Protein AF-A0A2G6PA01-F1 (afdb_monomer_lite)

pLDDT: mean 85.27, std 7.81, range [61.91, 91.88]

Radius of gyration: 9.37 Å; chains: 1; bounding box: 20×19×20 Å

Secondary structure (DSSP, 8-state):
--HHHHHHTTSEEES-TT-TT-TT--EEE---

Foldseek 3Di:
DPVVVCVVVVQWDWPCPVCCPDPPIDIDGPDD

Structure (mmCIF, N/CA/C/O backbone):
data_AF-A0A2G6PA01-F1
#
_entry.id   AF-A0A2G6PA01-F1
#
loop_
_atom_site.group_PDB
_atom_site.id
_atom_site.type_symbol
_atom_site.label_atom_id
_atom_site.label_alt_id
_atom_site.label_comp_id
_atom_site.label_asym_id
_atom_site.label_entity_id
_atom_site.label_seq_id
_atom_site.pdbx_PDB_ins_code
_atom_site.Cartn_x
_atom_site.Cartn_y
_atom_site.Cartn_z
_atom_site.occupancy
_atom_site.B_iso_or_equiv
_atom_site.auth_seq_id
_atom_site.auth_comp_id
_atom_site.auth_asym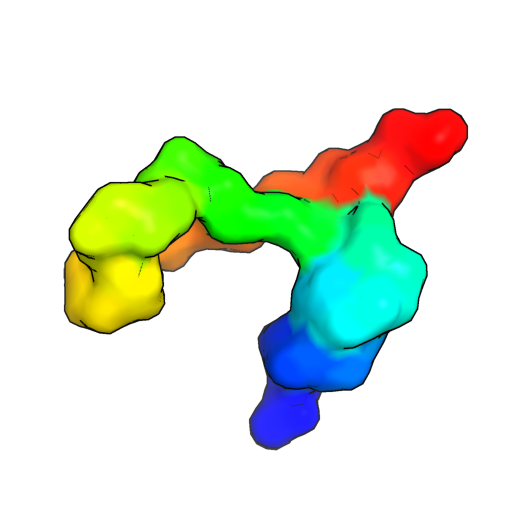_id
_atom_site.auth_atom_id
_atom_site.pdbx_PDB_model_num
ATOM 1 N N . ASN A 1 1 ? 2.956 -8.935 6.491 1.00 66.19 1 ASN A N 1
ATOM 2 C CA . ASN A 1 1 ? 1.728 -9.087 5.675 1.00 66.19 1 ASN A CA 1
ATOM 3 C C . ASN A 1 1 ? 0.754 -7.934 5.976 1.00 66.19 1 ASN A C 1
ATOM 5 O O . ASN A 1 1 ? -0.364 -8.174 6.396 1.00 66.19 1 ASN A O 1
ATOM 9 N N . TYR A 1 2 ? 1.190 -6.675 5.833 1.00 69.12 2 TYR A N 1
ATOM 10 C CA . TYR A 1 2 ? 0.514 -5.518 6.460 1.00 69.12 2 TYR A CA 1
ATOM 11 C C . TYR A 1 2 ? -0.330 -4.668 5.501 1.00 69.12 2 TYR A C 1
ATOM 13 O O . TYR A 1 2 ? -1.163 -3.886 5.938 1.00 69.12 2 TYR A O 1
ATOM 21 N N . ILE A 1 3 ? -0.134 -4.825 4.191 1.00 74.81 3 ILE A N 1
ATOM 22 C CA . ILE A 1 3 ? -0.805 -3.991 3.184 1.00 74.81 3 ILE A CA 1
ATOM 23 C C . ILE A 1 3 ? -2.220 -4.497 2.886 1.00 74.81 3 ILE A C 1
ATOM 25 O O . ILE A 1 3 ? -3.124 -3.687 2.734 1.00 74.81 3 ILE A O 1
ATOM 29 N N . LYS A 1 4 ? -2.429 -5.821 2.868 1.00 81.75 4 LYS A N 1
ATOM 30 C CA . LYS A 1 4 ? -3.749 -6.438 2.655 1.00 81.75 4 LYS A CA 1
ATOM 31 C C . LYS A 1 4 ? -4.824 -5.918 3.619 1.00 81.75 4 LYS A C 1
ATOM 33 O O . LYS A 1 4 ? -5.803 -5.381 3.115 1.00 81.75 4 LYS A O 1
ATOM 38 N N . PRO A 1 5 ? -4.628 -5.957 4.954 1.00 87.19 5 PRO A N 1
ATOM 39 C CA . PRO A 1 5 ? -5.661 -5.478 5.868 1.00 87.19 5 PRO A CA 1
ATOM 40 C C . PRO A 1 5 ? -5.938 -3.981 5.698 1.00 87.19 5 PRO A C 1
ATOM 42 O O . PRO A 1 5 ? -7.089 -3.574 5.709 1.00 87.19 5 PRO A O 1
ATOM 45 N N . ALA A 1 6 ? -4.917 -3.149 5.474 1.00 86.19 6 ALA A N 1
ATOM 46 C CA . ALA A 1 6 ? -5.119 -1.713 5.276 1.00 86.19 6 ALA A CA 1
ATOM 47 C C . ALA A 1 6 ? -5.853 -1.385 3.960 1.00 86.19 6 ALA A C 1
ATOM 49 O O . ALA A 1 6 ? -6.601 -0.409 3.901 1.00 86.19 6 ALA A O 1
ATOM 50 N N . LEU A 1 7 ? -5.652 -2.196 2.917 1.00 84.62 7 LEU A N 1
ATOM 51 C CA . LEU A 1 7 ? -6.355 -2.073 1.641 1.00 84.62 7 LEU A CA 1
ATOM 52 C C . LEU A 1 7 ? -7.817 -2.539 1.759 1.00 84.62 7 LEU A C 1
ATOM 54 O O . LEU A 1 7 ? -8.711 -1.861 1.262 1.00 84.62 7 LEU A O 1
ATOM 58 N N . GLU A 1 8 ? -8.064 -3.656 2.455 1.00 85.56 8 GLU A N 1
ATOM 59 C CA . GLU A 1 8 ? -9.414 -4.185 2.722 1.00 85.56 8 GLU A CA 1
ATOM 60 C C . GLU A 1 8 ? -10.234 -3.257 3.623 1.00 85.56 8 GLU A C 1
ATOM 62 O O . GLU A 1 8 ? -11.422 -3.059 3.393 1.00 85.56 8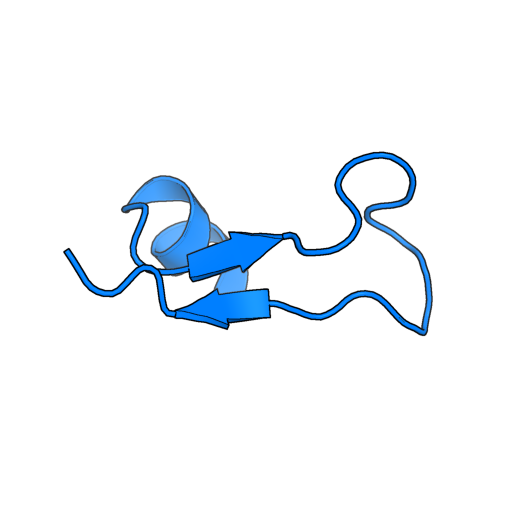 GLU A O 1
ATOM 67 N N . GLN A 1 9 ? -9.593 -2.631 4.611 1.00 87.94 9 GLN A N 1
ATOM 68 C CA . GLN A 1 9 ? -10.207 -1.614 5.470 1.00 87.94 9 GLN A CA 1
ATOM 69 C C . GLN A 1 9 ? -10.424 -0.272 4.746 1.00 87.94 9 GLN A C 1
ATOM 71 O O . GLN A 1 9 ? -10.971 0.657 5.331 1.00 87.94 9 GLN A O 1
ATOM 76 N N . GLY A 1 10 ? -9.964 -0.131 3.496 1.00 86.56 10 GLY A N 1
ATOM 77 C CA . GLY A 1 10 ? -10.086 1.107 2.726 1.00 86.56 10 GLY A CA 1
ATOM 78 C C . GLY A 1 10 ? -9.252 2.273 3.267 1.00 86.56 10 GLY A C 1
ATOM 79 O O . GLY A 1 10 ? -9.480 3.407 2.860 1.00 86.56 10 GLY A O 1
ATOM 80 N N . LEU A 1 11 ? -8.285 2.010 4.154 1.00 88.25 11 LEU A N 1
ATOM 81 C CA . LEU A 1 11 ? -7.388 3.013 4.748 1.00 88.25 11 LEU A CA 1
ATOM 82 C C . LEU A 1 11 ? -6.330 3.495 3.755 1.00 88.25 11 LEU A C 1
ATOM 84 O O . LEU A 1 11 ? -5.801 4.602 3.872 1.00 88.25 11 LEU A O 1
ATOM 88 N N . ILE A 1 12 ? -5.977 2.641 2.796 1.00 89.56 12 ILE A N 1
ATOM 89 C CA . ILE A 1 12 ? -5.032 2.940 1.726 1.00 89.56 12 ILE A CA 1
ATOM 90 C C . ILE A 1 12 ? -5.581 2.448 0.390 1.00 89.56 12 ILE A C 1
ATOM 92 O O . ILE A 1 12 ? -6.285 1.444 0.324 1.00 89.56 12 ILE A O 1
ATOM 96 N N . GLU A 1 13 ? -5.207 3.121 -0.691 1.00 91.06 13 GLU A N 1
ATOM 97 C CA . GLU A 1 13 ? -5.563 2.722 -2.053 1.00 91.06 13 GLU A CA 1
ATOM 98 C C . GLU A 1 13 ? -4.329 2.645 -2.958 1.00 91.06 13 GLU A C 1
ATOM 100 O O . GLU A 1 13 ? -3.324 3.336 -2.752 1.00 91.06 13 GLU A O 1
ATOM 105 N N . MET A 1 14 ? -4.406 1.770 -3.963 1.00 91.62 14 MET A N 1
ATOM 106 C CA . MET A 1 14 ? -3.372 1.609 -4.984 1.00 91.62 14 MET A CA 1
ATOM 107 C C . MET A 1 14 ? -3.379 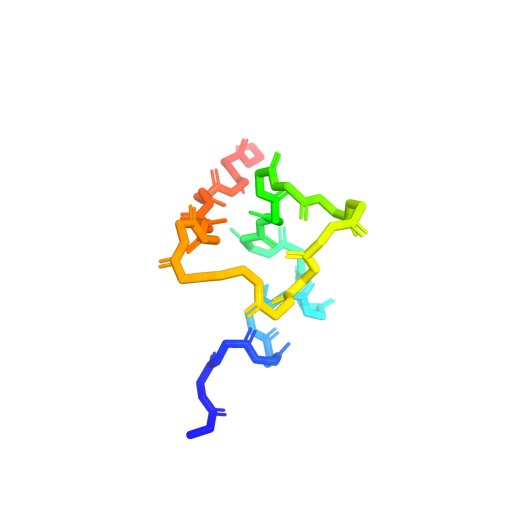2.796 -5.944 1.00 91.62 14 MET A C 1
ATOM 109 O O . MET A 1 14 ? -4.418 3.142 -6.494 1.00 91.62 14 MET A O 1
ATOM 113 N N . THR A 1 15 ? -2.208 3.373 -6.218 1.00 91.06 15 THR A N 1
ATOM 114 C CA 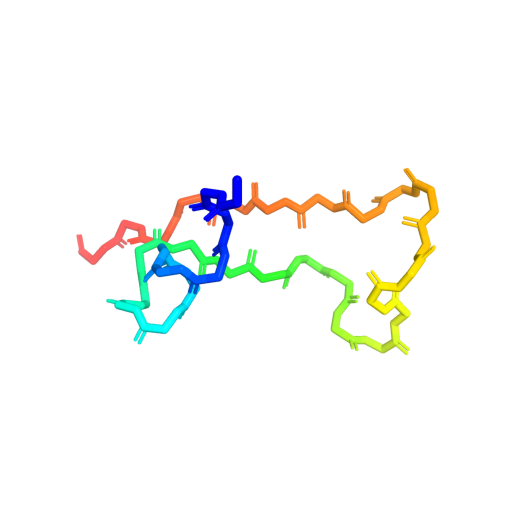. THR A 1 15 ? -2.098 4.451 -7.215 1.00 91.06 15 THR A CA 1
ATOM 115 C C . THR A 1 15 ? -2.090 3.930 -8.652 1.00 91.06 15 THR A C 1
ATOM 117 O O . THR A 1 15 ? -2.462 4.658 -9.562 1.00 91.06 15 THR A O 1
ATOM 120 N N . ILE A 1 16 ? -1.651 2.684 -8.864 1.00 90.62 16 ILE A N 1
ATOM 121 C CA . ILE A 1 16 ? -1.578 2.036 -10.185 1.00 90.62 16 ILE A CA 1
ATOM 122 C C . ILE A 1 16 ? -2.348 0.701 -10.148 1.00 90.62 16 ILE A C 1
ATOM 124 O O . ILE A 1 16 ? -1.740 -0.367 -10.126 1.00 90.62 16 ILE A O 1
ATOM 128 N N . PRO A 1 17 ? -3.691 0.721 -10.101 1.00 85.81 17 PRO A N 1
ATOM 12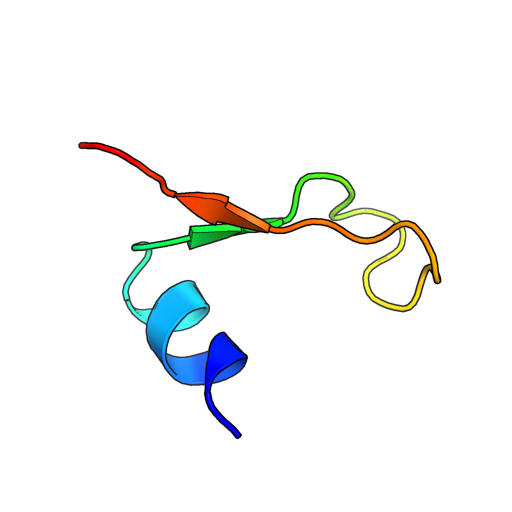9 C CA . PRO A 1 17 ? -4.484 -0.508 -10.004 1.00 85.81 17 PRO A CA 1
ATOM 130 C C . PRO A 1 17 ? -4.346 -1.427 -11.233 1.00 85.81 17 PRO A C 1
ATOM 132 O O . PRO A 1 17 ? -4.496 -2.634 -11.098 1.00 85.81 17 PRO A O 1
ATOM 135 N N . ASP A 1 18 ? -3.997 -0.879 -12.402 1.00 90.31 18 ASP A N 1
ATOM 136 C CA . ASP A 1 18 ? -3.762 -1.630 -13.649 1.00 90.31 18 ASP A CA 1
ATOM 137 C C . ASP A 1 18 ? -2.543 -2.572 -13.571 1.00 90.31 18 ASP A C 1
ATOM 139 O O . ASP A 1 18 ? -2.509 -3.632 -14.192 1.00 90.31 18 ASP A O 1
ATOM 143 N N . LYS A 1 19 ? -1.529 -2.218 -12.765 1.00 90.00 19 LYS A N 1
ATOM 144 C CA . LYS A 1 19 ? -0.272 -2.979 -12.639 1.00 90.00 19 LYS A CA 1
ATOM 145 C C . LYS A 1 19 ? 0.101 -3.186 -11.171 1.00 90.00 19 LYS A C 1
ATOM 147 O O . LYS A 1 19 ? 1.133 -2.675 -10.731 1.00 90.00 19 LYS A O 1
ATOM 152 N N . PRO A 1 20 ? -0.654 -4.013 -10.426 1.00 84.00 20 PRO A N 1
ATOM 153 C CA . PRO A 1 20 ? -0.496 -4.166 -8.976 1.00 84.00 20 PRO A CA 1
ATOM 154 C C . PRO A 1 20 ? 0.865 -4.746 -8.554 1.00 84.00 20 PRO A C 1
ATOM 156 O O . PRO A 1 20 ? 1.288 -4.589 -7.412 1.00 84.00 20 PRO A O 1
ATOM 159 N N . ARG A 1 21 ? 1.570 -5.420 -9.473 1.00 86.94 21 ARG A N 1
ATOM 160 C CA . ARG A 1 21 ? 2.920 -5.977 -9.269 1.00 86.94 21 ARG A CA 1
ATOM 161 C C . ARG A 1 21 ? 4.048 -5.071 -9.773 1.00 86.94 21 ARG A C 1
ATOM 163 O O . ARG A 1 21 ? 5.203 -5.490 -9.792 1.00 86.94 21 ARG A O 1
ATOM 170 N N . SER A 1 22 ? 3.740 -3.853 -10.214 1.00 90.62 22 SER A N 1
ATOM 171 C CA . SER A 1 22 ? 4.758 -2.908 -10.670 1.00 90.62 22 SER A CA 1
ATOM 172 C C . SER A 1 22 ? 5.721 -2.553 -9.537 1.00 90.62 22 SER A C 1
ATOM 174 O O . SER A 1 22 ? 5.302 -2.278 -8.415 1.00 90.62 22 SER A O 1
ATOM 176 N N . LYS A 1 23 ? 7.019 -2.460 -9.842 1.00 88.88 23 LYS A N 1
ATOM 177 C CA . LYS A 1 23 ? 8.036 -1.962 -8.897 1.00 88.88 23 LYS A CA 1
ATOM 178 C C . LYS A 1 23 ? 7.743 -0.529 -8.430 1.00 88.88 23 LYS A C 1
ATOM 180 O O . LYS A 1 23 ? 8.130 -0.149 -7.331 1.00 88.88 23 LYS A O 1
ATOM 185 N N . ASN A 1 24 ? 7.032 0.245 -9.252 1.00 91.56 24 ASN A N 1
ATOM 186 C CA . ASN A 1 24 ? 6.627 1.617 -8.946 1.00 91.56 24 ASN A CA 1
ATOM 187 C C . ASN A 1 24 ? 5.239 1.700 -8.291 1.00 91.56 24 ASN A C 1
ATOM 189 O O . ASN A 1 24 ? 4.698 2.799 -8.160 1.00 91.56 24 ASN A O 1
ATOM 193 N N . GLN A 1 25 ? 4.648 0.566 -7.898 1.00 91.88 25 GLN A N 1
ATOM 194 C CA . GLN A 1 25 ? 3.384 0.548 -7.177 1.00 91.88 25 GLN A CA 1
ATOM 195 C C . GLN A 1 25 ? 3.530 1.314 -5.864 1.00 91.88 25 GLN A C 1
ATOM 197 O O . GLN A 1 25 ? 4.366 0.986 -5.021 1.00 91.88 25 GLN A O 1
ATOM 202 N N . LYS A 1 26 ? 2.683 2.323 -5.677 1.00 90.12 26 LYS A N 1
ATOM 203 C CA . LYS A 1 26 ? 2.586 3.075 -4.431 1.00 90.12 26 LYS A CA 1
ATOM 204 C C . LYS A 1 26 ? 1.184 2.932 -3.853 1.00 90.12 26 LYS A C 1
ATOM 206 O O . LYS A 1 26 ? 0.219 2.614 -4.556 1.00 90.12 26 LYS A O 1
ATOM 211 N N . TYR A 1 27 ? 1.107 3.149 -2.549 1.00 90.44 27 TYR A N 1
ATOM 212 C CA . TYR A 1 27 ? -0.132 3.172 -1.791 1.00 90.44 27 TYR A CA 1
ATOM 213 C C . TYR A 1 27 ? -0.238 4.540 -1.136 1.00 90.44 27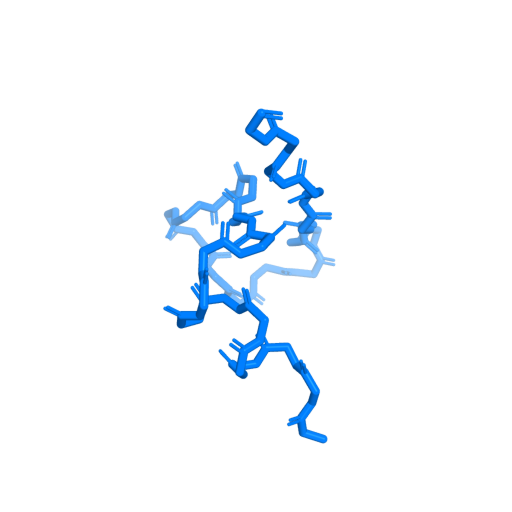 TYR A C 1
ATOM 215 O O . TYR A 1 27 ? 0.734 5.014 -0.542 1.00 90.44 27 TYR A O 1
ATOM 223 N N . LYS A 1 28 ? -1.393 5.187 -1.266 1.00 89.81 28 LYS A N 1
ATOM 224 C CA . LYS A 1 28 ? -1.673 6.460 -0.592 1.00 89.81 28 LYS A CA 1
ATOM 225 C C . LYS A 1 28 ? -2.723 6.230 0.485 1.00 89.81 28 LYS A C 1
ATOM 227 O O . LYS A 1 28 ? -3.605 5.394 0.303 1.00 89.81 28 LYS A O 1
ATOM 232 N N . LYS A 1 29 ? -2.611 6.957 1.599 1.00 89.44 29 LYS A N 1
ATOM 233 C CA . LYS A 1 29 ? -3.647 6.960 2.633 1.00 89.44 29 LYS A CA 1
ATOM 234 C C . LYS A 1 29 ? -4.909 7.572 2.050 1.00 89.44 29 LYS A C 1
ATOM 236 O O . LYS A 1 29 ? -4.857 8.661 1.479 1.00 89.44 29 LYS A O 1
ATOM 241 N N . LYS A 1 30 ? -6.012 6.850 2.177 1.00 84.06 30 LYS A N 1
ATOM 242 C CA . LYS A 1 30 ? -7.337 7.351 1.869 1.00 84.06 30 LYS A CA 1
ATOM 243 C C . LYS A 1 30 ? -7.815 8.073 3.122 1.00 84.06 30 LYS A C 1
ATOM 245 O O . LYS A 1 30 ? -8.334 7.464 4.050 1.00 84.06 30 LYS A O 1
ATOM 250 N N . SER A 1 31 ? -7.500 9.360 3.193 1.00 70.62 31 SER A N 1
ATOM 251 C CA . SER A 1 31 ? -8.031 10.234 4.233 1.00 70.62 31 SER A CA 1
ATOM 252 C C . SER A 1 31 ? -9.502 10.459 3.904 1.00 70.62 31 SER A C 1
ATOM 254 O O . SER A 1 31 ? -9.804 11.155 2.935 1.00 70.62 31 SER A O 1
ATOM 256 N N . SER A 1 32 ? -10.388 9.771 4.625 1.00 61.91 32 SER A N 1
ATOM 257 C CA . SER A 1 32 ? -11.801 10.148 4.666 1.00 61.91 32 SER A CA 1
ATOM 258 C C . SER A 1 32 ? -11.979 11.489 5.368 1.00 61.91 32 SER A C 1
ATOM 260 O O . SER A 1 32 ? -11.076 11.874 6.147 1.00 61.91 32 SER A O 1
#

Sequence (32 aa):
NYIKPALEQGLIEMTIPDKPRSKNQKYKKKSS